Protein AF-A0A2Z5X391-F1 (afdb_monomer)

pLDDT: mean 75.84, std 13.21, range [52.12, 92.81]

Nearest PDB structures (foldseek):
  6vqc-assembly1_f  TM=5.090E-01  e=2.985E+00  Rattus norvegicus

Secondary structure (DSSP, 8-state):
-HHHHHHHHHHHHHHHHHHHHHHHHHHHHHHHHTS-TTS--SS---TT---HHHHHHHHHHHHHHHHHHHHHHHHHHHHT-

Solvent-accessible surface area (backbone atoms only — not comparable to full-atom values): 4607 Å² total; per-residue (Å²): 113,74,67,59,57,50,55,50,49,54,49,52,21,51,51,29,36,54,51,17,52,52,46,48,53,51,48,51,51,24,64,74,67,52,47,59,89,91,54,92,67,97,62,89,62,65,81,85,73,73,54,71,67,55,58,52,52,50,51,52,48,53,52,52,22,50,49,30,35,52,51,13,52,52,46,50,58,63,72,76,110

Foldseek 3Di:
DVVVVLVVLLVQLVVLLVVLVVLVVQLVVCLVQVHRPPDDDPDRDDNPDNDPVSVVVSVVSNVSSVVSNVSSVVSVVVSVD

Mean predicted aligned error: 9.37 Å

Structure (mmCIF, N/CA/C/O backbone):
data_AF-A0A2Z5X391-F1
#
_entry.id   AF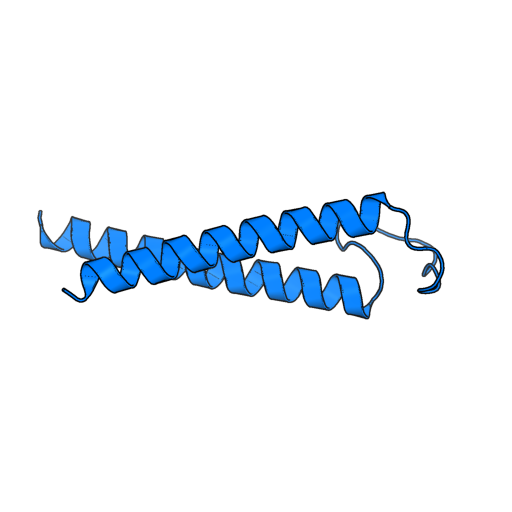-A0A2Z5X391-F1
#
loop_
_atom_site.group_PDB
_atom_site.id
_atom_site.type_symbol
_atom_site.label_atom_id
_atom_site.label_alt_id
_atom_site.label_comp_id
_atom_site.label_asym_id
_atom_site.label_entity_id
_atom_site.label_seq_id
_atom_site.pdbx_PDB_ins_code
_atom_site.Cartn_x
_atom_site.Cartn_y
_atom_site.Cartn_z
_atom_s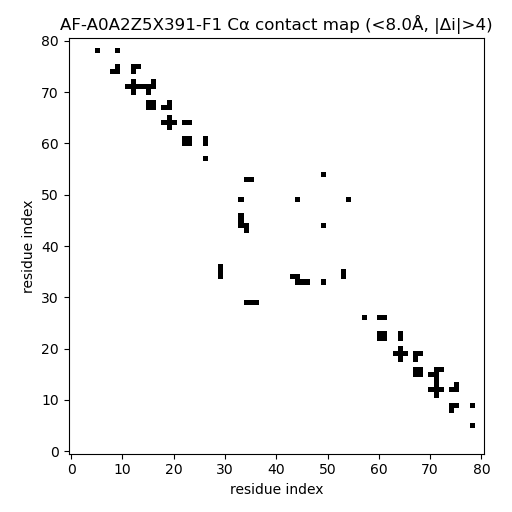ite.occupancy
_atom_site.B_iso_or_equiv
_atom_site.auth_seq_id
_atom_site.auth_comp_id
_atom_site.auth_asym_id
_atom_site.auth_atom_id
_atom_site.pdbx_PDB_model_num
ATOM 1 N N . MET A 1 1 ? -7.031 -0.003 34.584 1.00 53.06 1 MET A N 1
ATOM 2 C CA . MET A 1 1 ? -6.817 -1.112 33.629 1.00 53.06 1 MET A CA 1
ATOM 3 C C . MET A 1 1 ? -7.704 -1.030 32.389 1.00 53.06 1 MET A C 1
ATOM 5 O O . MET A 1 1 ? -7.142 -1.001 31.311 1.00 53.06 1 MET A O 1
ATOM 9 N N . LEU A 1 2 ? -9.038 -0.906 32.477 1.00 60.09 2 LEU A N 1
ATOM 10 C CA . LEU A 1 2 ? -9.899 -0.833 31.271 1.00 60.09 2 LEU A CA 1
ATOM 11 C C . LEU A 1 2 ? -9.695 0.422 30.388 1.00 60.09 2 LEU A C 1
ATOM 13 O O . LEU A 1 2 ? -9.790 0.333 29.168 1.00 60.09 2 LEU A O 1
ATOM 17 N N . LYS A 1 3 ? -9.390 1.586 30.985 1.00 58.06 3 LYS A N 1
ATOM 18 C CA . LYS A 1 3 ? -9.149 2.842 30.241 1.00 58.06 3 LYS A CA 1
ATOM 19 C C . LYS A 1 3 ? -7.848 2.828 29.430 1.00 58.06 3 LYS A C 1
ATOM 21 O O . LYS A 1 3 ? -7.819 3.368 28.328 1.00 58.06 3 LYS A O 1
ATOM 26 N N . ASP A 1 4 ? -6.800 2.195 29.952 1.00 65.25 4 ASP A N 1
ATOM 27 C CA . ASP A 1 4 ? -5.487 2.151 29.297 1.00 65.25 4 ASP A CA 1
ATOM 28 C C . ASP A 1 4 ? -5.516 1.251 28.056 1.00 65.25 4 ASP A C 1
ATOM 30 O O . ASP A 1 4 ? -4.980 1.618 27.011 1.00 65.25 4 ASP A O 1
ATOM 34 N N . ASP A 1 5 ? -6.228 0.122 28.128 1.00 64.94 5 ASP A N 1
ATOM 35 C CA . ASP A 1 5 ? -6.418 -0.775 26.984 1.00 64.94 5 ASP A CA 1
ATOM 36 C C . ASP A 1 5 ? -7.271 -0.148 25.872 1.00 64.94 5 ASP A C 1
ATOM 38 O O . ASP A 1 5 ? -6.982 -0.357 24.692 1.00 64.94 5 ASP A O 1
ATOM 42 N N . MET A 1 6 ? -8.287 0.651 26.219 1.00 60.84 6 MET A N 1
ATOM 43 C CA . MET A 1 6 ? -9.065 1.417 25.236 1.00 60.84 6 MET A CA 1
ATOM 44 C C . MET A 1 6 ? -8.222 2.500 24.560 1.00 60.84 6 MET A C 1
ATOM 46 O O . MET A 1 6 ? -8.182 2.565 23.335 1.00 60.84 6 MET A O 1
ATOM 50 N N . ASN A 1 7 ? -7.481 3.303 25.329 1.00 64.94 7 ASN A N 1
ATOM 51 C CA . ASN A 1 7 ? -6.605 4.332 24.760 1.00 64.94 7 ASN A CA 1
ATOM 52 C C . ASN A 1 7 ? -5.520 3.726 23.856 1.00 64.94 7 ASN A C 1
ATOM 54 O O . ASN A 1 7 ? -5.175 4.299 22.820 1.00 64.94 7 ASN A O 1
ATOM 58 N N . ARG A 1 8 ? -5.013 2.536 24.203 1.00 65.31 8 ARG A N 1
ATOM 59 C CA . ARG A 1 8 ? -4.043 1.812 23.378 1.00 65.31 8 ARG A CA 1
ATOM 60 C C . ARG A 1 8 ? -4.649 1.328 22.059 1.00 65.31 8 ARG A C 1
ATOM 62 O O . ARG A 1 8 ? -3.981 1.422 21.033 1.00 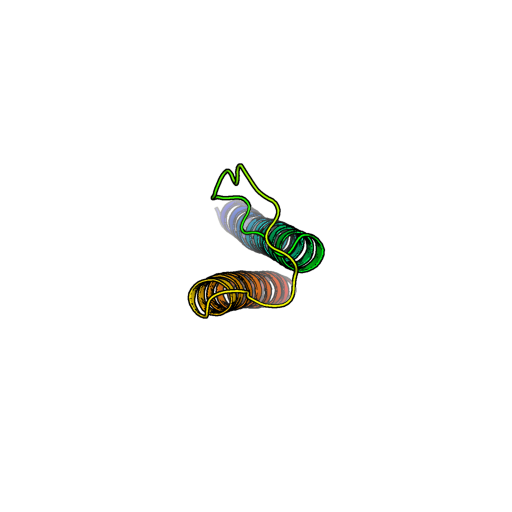65.31 8 ARG A O 1
ATOM 69 N 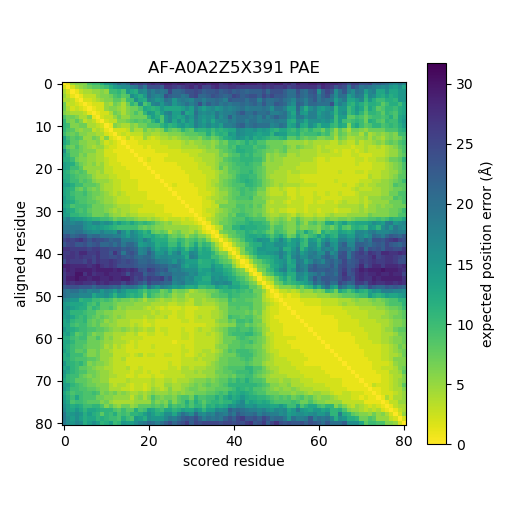N . LYS A 1 9 ? -5.885 0.821 22.054 1.00 60.41 9 LYS A N 1
ATOM 70 C CA . LYS A 1 9 ? -6.549 0.325 20.834 1.00 60.41 9 LYS A CA 1
ATOM 71 C C . LYS A 1 9 ? -6.980 1.454 19.881 1.00 60.41 9 LYS A C 1
ATOM 73 O O . LYS A 1 9 ? -6.757 1.309 18.674 1.00 60.41 9 LYS A O 1
ATOM 78 N N . ILE A 1 10 ? -7.425 2.599 20.408 1.00 64.50 10 ILE A N 1
ATOM 79 C CA . ILE A 1 10 ? -7.679 3.823 19.623 1.00 64.50 10 ILE A CA 1
ATOM 80 C C . ILE A 1 10 ? -6.375 4.304 18.983 1.00 64.50 10 ILE A C 1
ATOM 82 O O . ILE A 1 10 ? -6.327 4.593 17.786 1.00 64.50 10 ILE A O 1
ATOM 86 N N . GLY A 1 11 ? -5.288 4.320 19.764 1.00 71.00 11 GLY A N 1
ATOM 87 C CA . GLY A 1 11 ? -3.957 4.656 19.269 1.00 71.00 11 GLY A CA 1
ATOM 88 C C . GLY A 1 11 ? -3.532 3.747 18.115 1.00 71.00 11 GLY A C 1
ATOM 89 O O . GLY A 1 11 ? -3.179 4.237 17.046 1.00 71.00 11 GLY A O 1
ATOM 90 N N . VAL A 1 12 ? -3.617 2.425 18.289 1.00 76.19 12 VAL A N 1
ATOM 91 C CA . VAL A 1 12 ? -3.229 1.445 17.257 1.00 76.19 12 VAL A CA 1
ATOM 92 C C . VAL A 1 12 ? -4.068 1.595 15.982 1.00 76.19 12 VAL A C 1
ATOM 94 O O . VAL A 1 12 ? -3.502 1.604 14.889 1.00 76.19 12 VAL A O 1
ATOM 97 N N . SER A 1 13 ? -5.387 1.771 16.101 1.00 78.81 13 SER A N 1
ATOM 98 C CA . SER A 1 13 ? -6.287 1.943 14.948 1.00 78.81 13 SER A CA 1
ATOM 99 C C . SER A 1 13 ? -6.017 3.254 14.194 1.00 78.81 13 SER A C 1
ATOM 101 O O . SER A 1 13 ? -6.013 3.279 12.962 1.00 78.81 13 SER A O 1
ATOM 103 N N . GLY A 1 14 ? -5.717 4.338 14.918 1.00 79.06 14 GLY A N 1
ATOM 104 C CA . GLY A 1 14 ? -5.297 5.615 14.334 1.00 79.06 14 GLY A CA 1
ATOM 105 C C . GLY A 1 14 ? -3.960 5.518 13.590 1.00 79.06 14 GLY A C 1
ATOM 106 O O . GLY A 1 14 ? -3.846 5.991 12.459 1.00 79.06 14 GLY A O 1
ATOM 107 N N . TRP A 1 15 ? -2.967 4.832 14.165 1.00 84.75 15 TRP A N 1
ATOM 108 C CA . TRP A 1 15 ? -1.675 4.595 13.508 1.00 84.75 15 TRP A CA 1
ATOM 109 C C . TRP A 1 15 ? -1.801 3.746 12.237 1.00 84.75 15 TRP A C 1
ATOM 111 O O . TRP A 1 15 ? -1.091 3.997 11.263 1.00 84.75 15 TRP A O 1
ATOM 121 N N . GLN A 1 16 ? -2.730 2.786 12.204 1.00 84.19 16 GLN A N 1
ATOM 122 C CA . GLN A 1 16 ? -3.021 2.002 10.999 1.00 84.19 16 GLN A CA 1
ATOM 123 C C . GLN A 1 16 ? -3.593 2.868 9.868 1.00 84.19 16 GLN A C 1
ATOM 125 O O . GLN A 1 16 ? -3.206 2.687 8.714 1.00 84.19 16 GLN A O 1
ATOM 130 N N . LEU A 1 17 ? -4.446 3.848 10.187 1.00 85.81 17 LEU A N 1
ATOM 131 C CA . LEU A 1 17 ? -4.976 4.790 9.195 1.00 85.81 17 LEU A CA 1
ATOM 132 C C . LEU A 1 17 ? -3.906 5.735 8.662 1.00 85.81 17 LEU A C 1
ATOM 134 O O . LEU A 1 17 ? -3.811 5.925 7.452 1.00 85.81 17 LEU A O 1
ATOM 138 N N . ILE A 1 18 ? -3.066 6.278 9.546 1.00 87.38 18 ILE A N 1
ATOM 139 C CA . ILE A 1 18 ? -1.926 7.111 9.144 1.00 87.38 18 ILE A CA 1
ATOM 140 C C . ILE A 1 18 ? -0.995 6.311 8.221 1.00 87.38 18 ILE A C 1
ATOM 142 O O . ILE A 1 18 ? -0.620 6.793 7.153 1.00 87.38 18 ILE A O 1
ATOM 146 N N . GLY A 1 19 ? -0.688 5.060 8.581 1.00 86.25 19 GLY A N 1
ATOM 147 C CA . GLY A 1 19 ? 0.101 4.155 7.746 1.00 86.25 19 GLY A CA 1
ATOM 148 C C . GLY A 1 19 ? -0.523 3.920 6.367 1.00 86.25 19 GLY A C 1
ATOM 149 O O . GLY A 1 19 ? 0.176 4.007 5.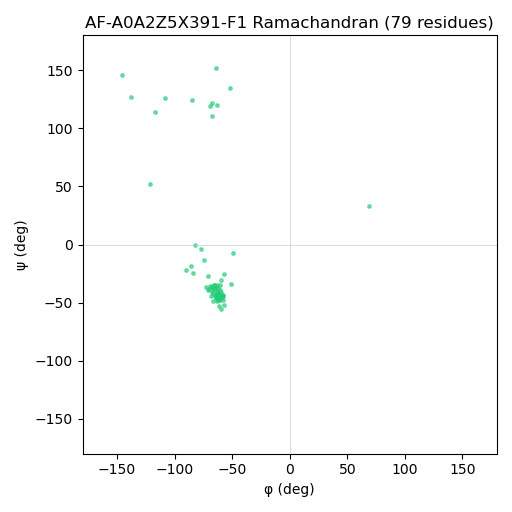359 1.00 86.25 19 GLY A O 1
ATOM 150 N N . ALA A 1 20 ? -1.838 3.694 6.296 1.00 89.44 20 ALA A N 1
ATOM 151 C CA . ALA A 1 20 ? -2.546 3.527 5.028 1.00 89.44 20 ALA A CA 1
ATOM 152 C C . ALA A 1 20 ? -2.438 4.770 4.128 1.00 89.44 20 ALA A C 1
ATOM 154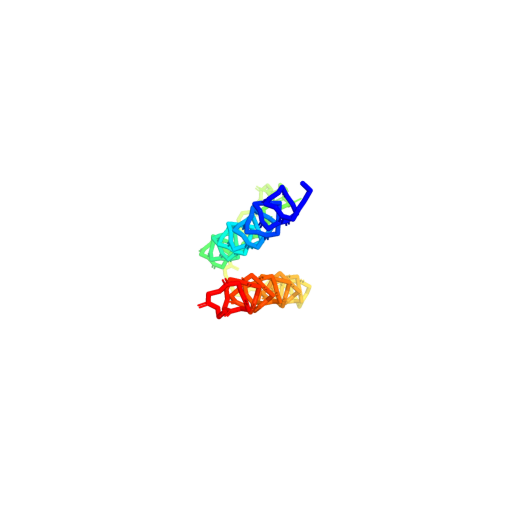 O O . ALA A 1 20 ? -2.136 4.639 2.942 1.00 89.44 20 ALA A O 1
ATOM 155 N N . VAL A 1 21 ? -2.628 5.972 4.688 1.00 90.69 21 VAL A N 1
ATOM 156 C CA . VAL A 1 21 ? -2.515 7.243 3.948 1.00 90.69 21 VAL A CA 1
ATOM 157 C C . VAL A 1 21 ? -1.110 7.426 3.376 1.00 90.69 21 VAL A C 1
ATOM 159 O O . VAL A 1 21 ? -0.970 7.779 2.205 1.00 90.69 21 VAL A O 1
ATOM 162 N N . ILE A 1 22 ? -0.070 7.136 4.162 1.00 90.44 22 ILE A N 1
ATOM 163 C CA . ILE A 1 22 ? 1.323 7.228 3.703 1.00 90.44 22 ILE A CA 1
ATOM 164 C C . ILE A 1 22 ? 1.570 6.264 2.538 1.00 90.44 22 ILE A C 1
ATOM 166 O O . ILE A 1 22 ? 2.121 6.670 1.515 1.00 90.44 22 ILE A O 1
ATOM 170 N N . ILE A 1 23 ? 1.134 5.004 2.655 1.00 89.31 23 ILE A N 1
ATOM 171 C CA . ILE A 1 23 ? 1.334 4.006 1.595 1.00 89.31 23 ILE A CA 1
ATOM 172 C C . ILE A 1 23 ? 0.592 4.419 0.316 1.00 89.31 23 ILE A C 1
ATOM 174 O O . ILE A 1 23 ? 1.171 4.336 -0.767 1.00 89.31 23 ILE A O 1
ATOM 178 N N . PHE A 1 24 ? -0.644 4.921 0.418 1.00 89.94 24 PHE A N 1
ATOM 179 C CA . PHE A 1 24 ? -1.370 5.453 -0.740 1.00 89.94 24 PHE A CA 1
ATOM 180 C C . PHE A 1 24 ? -0.659 6.651 -1.375 1.00 89.94 24 PHE A C 1
ATOM 182 O O . PHE A 1 24 ? -0.546 6.704 -2.598 1.00 89.94 24 PHE A O 1
ATOM 189 N N . GLY A 1 25 ? -0.135 7.578 -0.569 1.00 89.44 25 GLY A N 1
ATOM 190 C CA . GLY A 1 25 ? 0.646 8.711 -1.065 1.00 89.44 25 GLY A CA 1
ATOM 191 C C . GLY A 1 25 ? 1.875 8.267 -1.862 1.00 89.44 25 GLY A C 1
ATOM 192 O O . GLY A 1 25 ? 2.115 8.774 -2.957 1.00 89.44 25 GLY A O 1
ATOM 193 N N . VAL A 1 26 ? 2.603 7.261 -1.365 1.00 88.12 26 VAL A N 1
ATOM 194 C CA . VAL A 1 26 ? 3.742 6.663 -2.081 1.00 88.12 26 VAL A CA 1
ATOM 195 C C . VAL A 1 26 ? 3.294 6.025 -3.395 1.00 88.12 26 VAL A C 1
ATOM 197 O O . VAL A 1 26 ? 3.924 6.263 -4.418 1.00 88.12 26 VAL A O 1
ATOM 200 N N . VAL A 1 27 ? 2.197 5.262 -3.407 1.00 89.19 27 VAL A N 1
ATOM 201 C CA . VAL A 1 27 ? 1.671 4.650 -4.641 1.00 89.19 27 VAL A CA 1
ATOM 202 C C . VAL A 1 27 ? 1.314 5.707 -5.687 1.00 89.19 27 VAL A C 1
ATOM 204 O O . VAL A 1 27 ? 1.682 5.565 -6.850 1.00 89.19 27 VAL A O 1
ATOM 207 N N . ILE A 1 28 ? 0.626 6.781 -5.288 1.00 87.44 28 ILE A N 1
ATOM 208 C CA . ILE A 1 28 ? 0.259 7.877 -6.197 1.00 87.44 28 ILE A CA 1
ATOM 209 C C . ILE A 1 28 ? 1.518 8.529 -6.774 1.00 87.44 28 ILE A C 1
ATOM 211 O O . ILE A 1 28 ? 1.602 8.734 -7.983 1.00 87.44 28 ILE A O 1
ATOM 215 N N . TYR A 1 29 ? 2.517 8.799 -5.934 1.00 85.12 29 TYR A N 1
ATOM 216 C CA . TYR A 1 29 ? 3.799 9.346 -6.369 1.00 85.12 29 TYR A CA 1
ATOM 217 C C . TYR A 1 29 ? 4.508 8.429 -7.382 1.00 85.12 29 TYR A C 1
ATOM 219 O O . TYR A 1 29 ? 4.946 8.893 -8.436 1.00 85.12 29 TYR A O 1
ATOM 227 N N . GLU A 1 30 ? 4.550 7.119 -7.117 1.00 81.69 30 GLU A N 1
ATOM 228 C CA . GLU A 1 30 ? 5.142 6.123 -8.019 1.00 81.69 30 GLU A CA 1
ATOM 229 C C . GLU A 1 30 ? 4.418 6.045 -9.367 1.00 81.69 30 GLU A C 1
ATOM 231 O O . GLU A 1 30 ? 5.065 5.915 -10.405 1.00 81.69 30 GLU A O 1
ATOM 236 N N . LEU A 1 31 ? 3.089 6.188 -9.378 1.00 82.56 31 LEU A N 1
ATOM 237 C CA . LEU A 1 31 ? 2.289 6.253 -10.604 1.00 82.56 31 LEU A CA 1
ATOM 238 C C . LEU A 1 31 ? 2.515 7.557 -11.383 1.00 82.56 31 LEU A C 1
ATOM 240 O O . LEU A 1 31 ? 2.566 7.535 -12.613 1.00 82.56 31 LEU A O 1
ATOM 244 N N . MET A 1 32 ? 2.673 8.692 -10.693 1.00 81.00 32 MET A N 1
ATOM 245 C CA . MET A 1 32 ? 2.933 9.987 -11.334 1.00 81.00 32 MET A CA 1
ATOM 246 C C . MET A 1 32 ? 4.304 10.025 -12.010 1.00 81.00 32 MET A C 1
ATOM 248 O O . MET A 1 32 ? 4.431 10.541 -13.125 1.00 81.00 32 MET A O 1
ATOM 252 N N . ILE A 1 33 ? 5.321 9.473 -11.351 1.00 77.88 33 ILE A N 1
ATOM 253 C CA . ILE A 1 33 ? 6.693 9.442 -11.866 1.00 77.88 33 ILE A CA 1
ATOM 254 C C . ILE A 1 33 ? 6.906 8.257 -12.814 1.00 77.88 33 ILE A C 1
ATOM 256 O O . ILE A 1 33 ? 7.750 8.328 -13.702 1.00 77.88 33 ILE A O 1
ATOM 260 N N . GLY A 1 34 ? 6.108 7.193 -12.687 1.00 70.62 34 GLY A N 1
ATOM 261 C CA . GLY A 1 34 ? 6.332 5.943 -13.410 1.00 70.62 34 GLY A CA 1
ATOM 262 C C . GLY A 1 34 ? 7.584 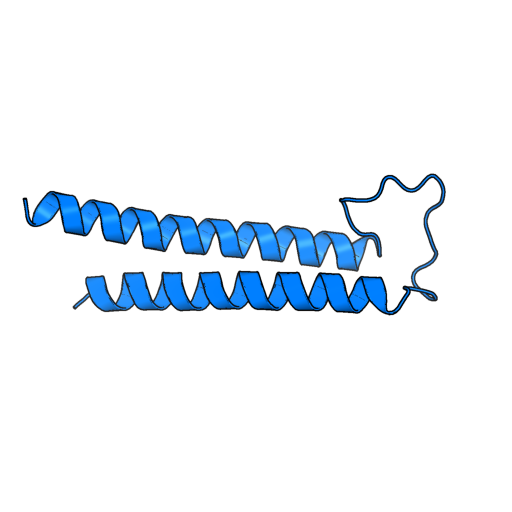5.223 -12.909 1.00 70.62 34 GLY A C 1
ATOM 263 O O . GLY A 1 34 ? 8.311 4.618 -13.689 1.00 70.62 34 GLY A O 1
ATOM 264 N N . GLN A 1 35 ? 7.911 5.336 -11.624 1.00 70.62 35 GLN A N 1
ATOM 265 C CA . GLN A 1 35 ? 9.097 4.703 -11.046 1.00 70.62 35 GLN A CA 1
ATOM 266 C C . GLN A 1 35 ? 8.808 4.263 -9.617 1.00 70.62 35 GLN A C 1
ATOM 268 O O . GLN A 1 35 ? 8.072 4.928 -8.896 1.00 70.62 35 GLN A O 1
ATOM 273 N N . ILE A 1 36 ? 9.410 3.148 -9.198 1.00 70.50 36 ILE A N 1
ATOM 274 C CA . ILE A 1 36 ? 9.336 2.670 -7.813 1.00 70.50 36 ILE A CA 1
ATOM 275 C C . ILE A 1 36 ? 10.424 3.368 -6.999 1.00 70.50 36 ILE A C 1
ATOM 277 O O . ILE A 1 36 ? 11.604 3.237 -7.323 1.00 70.50 36 ILE A O 1
ATOM 281 N N . VAL A 1 37 ? 10.043 4.032 -5.904 1.00 65.31 37 VAL A N 1
ATOM 282 C CA . VAL A 1 37 ? 10.945 4.845 -5.057 1.00 65.31 37 VAL A CA 1
ATOM 283 C C . VAL A 1 37 ? 12.133 4.034 -4.513 1.00 65.31 37 VAL A C 1
ATOM 285 O O . VAL A 1 37 ? 13.201 4.577 -4.257 1.00 65.31 37 VAL A O 1
ATOM 288 N N . ALA A 1 38 ? 11.981 2.713 -4.385 1.00 60.28 38 ALA A N 1
ATOM 289 C CA . ALA A 1 38 ? 13.021 1.811 -3.891 1.00 60.28 38 ALA A CA 1
ATOM 290 C C . ALA A 1 38 ? 14.136 1.475 -4.908 1.00 60.28 38 ALA A C 1
ATOM 292 O O . ALA A 1 38 ? 15.070 0.759 -4.551 1.00 60.28 38 ALA A O 1
ATOM 293 N N . LYS A 1 39 ? 14.061 1.943 -6.163 1.00 58.34 39 LYS A N 1
ATOM 294 C CA . LYS A 1 39 ? 15.135 1.756 -7.150 1.00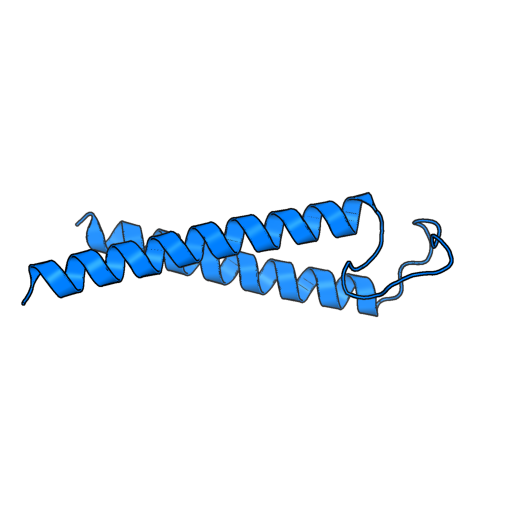 58.34 39 LYS A CA 1
ATOM 295 C C . LYS A 1 39 ? 15.711 3.109 -7.577 1.00 58.34 39 LYS A C 1
ATOM 297 O O . LYS A 1 39 ? 15.011 3.851 -8.263 1.00 58.34 39 LYS A O 1
ATOM 302 N N . PRO A 1 40 ? 16.982 3.422 -7.261 1.00 52.12 40 PRO A N 1
ATOM 303 C CA . PRO A 1 40 ? 17.657 4.535 -7.912 1.00 52.12 40 PRO A CA 1
ATOM 304 C C . PRO A 1 40 ? 17.764 4.210 -9.406 1.00 52.12 40 PRO A C 1
ATOM 306 O O . PRO A 1 40 ? 18.331 3.183 -9.783 1.00 52.12 40 PRO A O 1
ATOM 309 N N . GLN A 1 41 ? 17.176 5.043 -10.263 1.00 55.19 41 GLN A N 1
ATOM 310 C CA . GLN A 1 41 ? 17.321 4.911 -11.710 1.00 55.19 41 GLN A CA 1
ATOM 311 C C . GLN A 1 41 ? 18.210 6.028 -12.248 1.00 55.19 41 GLN A C 1
ATOM 313 O O . GLN A 1 41 ? 17.942 7.205 -12.034 1.00 55.19 41 GLN A O 1
ATOM 318 N N . SER A 1 42 ? 19.255 5.637 -12.977 1.00 56.81 42 SER A N 1
ATOM 319 C CA . SER A 1 42 ? 20.136 6.530 -13.736 1.00 56.81 42 SER A CA 1
ATOM 320 C C . SER A 1 42 ? 19.488 7.074 -15.014 1.00 56.81 42 SER A C 1
ATOM 322 O O . SER A 1 42 ? 20.012 8.019 -15.590 1.00 56.81 42 SER A O 1
ATOM 324 N N . ASN A 1 43 ? 18.358 6.500 -15.447 1.00 55.53 43 ASN A N 1
ATOM 325 C CA . ASN A 1 43 ? 17.603 6.934 -16.618 1.00 55.53 43 ASN A CA 1
ATOM 326 C C . ASN A 1 43 ? 16.094 6.919 -16.319 1.00 55.53 43 ASN A C 1
ATOM 328 O O . ASN A 1 43 ? 15.580 5.878 -15.894 1.00 55.53 43 ASN A O 1
ATOM 332 N N . PRO A 1 44 ? 15.366 8.025 -16.551 1.00 54.91 44 PRO A N 1
ATOM 333 C CA . PRO A 1 44 ? 13.914 8.039 -16.458 1.00 54.91 44 PRO A CA 1
ATOM 334 C C . PRO A 1 44 ? 13.327 7.175 -17.579 1.00 54.91 44 PRO A C 1
ATOM 336 O O . PRO A 1 44 ? 13.420 7.517 -18.756 1.00 54.91 44 PRO A O 1
ATOM 339 N N . ILE A 1 45 ? 12.750 6.027 -17.217 1.00 54.91 45 ILE A N 1
ATOM 340 C CA . ILE A 1 45 ? 12.022 5.178 -18.163 1.00 54.91 45 ILE A CA 1
ATOM 341 C C . ILE A 1 45 ? 10.743 5.924 -18.555 1.00 54.91 45 ILE A C 1
ATOM 343 O O . ILE A 1 45 ? 9.908 6.250 -17.712 1.00 54.91 45 ILE A O 1
ATOM 347 N N . THR A 1 46 ? 10.597 6.214 -19.845 1.00 53.75 46 THR A N 1
ATOM 348 C CA . THR A 1 46 ? 9.374 6.739 -20.456 1.00 53.75 46 THR A CA 1
ATOM 349 C C . THR A 1 46 ? 8.178 5.857 -20.079 1.00 53.75 46 THR A C 1
ATOM 351 O O . THR A 1 46 ? 8.256 4.635 -20.154 1.00 53.75 46 THR A O 1
ATOM 354 N N . ARG A 1 47 ? 7.052 6.477 -19.686 1.00 54.97 47 ARG A N 1
ATOM 355 C CA . ARG A 1 47 ? 5.825 5.857 -19.120 1.00 54.97 47 ARG A CA 1
ATOM 356 C C . ARG A 1 47 ? 5.221 4.655 -19.884 1.00 54.97 47 ARG A C 1
ATOM 358 O O . ARG A 1 47 ? 4.275 4.060 -19.382 1.00 54.97 47 ARG A O 1
ATOM 365 N N . VAL A 1 48 ? 5.717 4.322 -21.072 1.00 57.44 48 VAL A N 1
ATOM 366 C CA . VAL A 1 48 ? 5.100 3.386 -22.024 1.00 57.44 48 VAL A CA 1
ATOM 367 C C . VAL A 1 48 ? 5.555 1.928 -21.824 1.00 57.44 48 VAL A C 1
ATOM 369 O O . VAL A 1 48 ? 4.776 1.033 -22.122 1.00 57.44 48 VAL A O 1
ATOM 372 N N . ASP A 1 49 ? 6.712 1.669 -21.198 1.00 63.25 49 ASP A N 1
ATOM 373 C CA . ASP A 1 49 ? 7.247 0.305 -20.990 1.00 63.25 49 ASP A CA 1
ATOM 374 C C . ASP A 1 49 ? 7.471 -0.028 -19.504 1.00 63.25 49 ASP A C 1
ATOM 376 O O . ASP A 1 49 ? 8.553 -0.434 -19.071 1.00 63.25 49 ASP A O 1
ATOM 380 N N . GLN A 1 50 ? 6.442 0.164 -18.674 1.00 68.75 50 GLN A N 1
ATOM 381 C CA . GLN A 1 50 ? 6.492 -0.306 -17.286 1.00 68.75 50 GLN A CA 1
ATOM 382 C C . GLN A 1 50 ? 6.499 -1.847 -17.271 1.00 68.75 50 GLN A C 1
ATOM 384 O O . GLN A 1 50 ? 5.547 -2.457 -17.769 1.00 68.75 50 GLN A O 1
ATOM 389 N N . PRO A 1 51 ? 7.513 -2.512 -16.684 1.00 78.62 51 PRO A N 1
ATOM 390 C CA . PRO A 1 51 ? 7.535 -3.968 -16.616 1.00 78.62 51 PRO A CA 1
ATOM 391 C C . PRO A 1 51 ? 6.368 -4.479 -15.762 1.00 78.62 51 PRO A C 1
ATOM 393 O O . PRO A 1 51 ? 5.947 -3.814 -14.820 1.00 78.62 51 PRO A O 1
ATOM 396 N N . VAL A 1 52 ? 5.877 -5.697 -16.016 1.00 82.50 52 VAL A N 1
ATOM 397 C CA . VAL A 1 52 ? 4.790 -6.319 -15.222 1.00 82.50 52 VAL A CA 1
ATOM 398 C C . VAL A 1 52 ? 5.084 -6.278 -13.714 1.00 82.50 52 VAL A C 1
ATOM 400 O O . VAL A 1 52 ? 4.185 -6.076 -12.901 1.00 82.50 52 VAL A O 1
ATOM 403 N N . SER A 1 53 ? 6.359 -6.385 -13.333 1.00 81.56 53 SER A N 1
ATOM 404 C CA . SER A 1 53 ? 6.810 -6.274 -11.944 1.00 81.56 53 SER A CA 1
ATOM 405 C C . SER A 1 53 ? 6.482 -4.927 -11.289 1.00 81.56 53 SER A C 1
ATOM 407 O O . SER A 1 53 ? 6.219 -4.905 -10.089 1.00 81.56 53 SER A O 1
ATOM 409 N N . PHE A 1 54 ? 6.435 -3.825 -12.046 1.00 83.25 54 PHE A N 1
ATOM 410 C CA . PHE A 1 54 ? 5.980 -2.528 -11.543 1.00 83.25 54 PHE A CA 1
ATOM 411 C C . PHE A 1 54 ? 4.528 -2.602 -11.069 1.00 83.25 54 PHE A C 1
ATOM 413 O O . PHE A 1 54 ? 4.229 -2.294 -9.916 1.00 83.25 54 PHE A O 1
ATOM 420 N N . TRP A 1 55 ? 3.640 -3.092 -11.934 1.00 83.94 55 TRP A N 1
ATOM 421 C CA . TRP A 1 55 ? 2.211 -3.205 -11.646 1.00 83.94 55 TRP A CA 1
ATOM 422 C C . TRP A 1 55 ? 1.918 -4.173 -10.501 1.00 83.94 55 TRP A C 1
ATOM 424 O O . TRP A 1 55 ? 1.054 -3.897 -9.670 1.00 83.94 55 TRP A O 1
ATOM 434 N N . VAL A 1 56 ? 2.678 -5.266 -10.402 1.00 88.69 56 VAL A N 1
ATOM 435 C CA . VAL A 1 56 ? 2.587 -6.202 -9.272 1.00 88.69 56 VAL A CA 1
ATOM 436 C C . VAL A 1 56 ? 2.954 -5.510 -7.955 1.00 88.69 56 VAL A C 1
ATOM 438 O O . VAL A 1 56 ? 2.227 -5.641 -6.971 1.00 88.69 56 VAL A O 1
ATOM 441 N N . ILE A 1 57 ? 4.041 -4.732 -7.925 1.00 87.69 57 ILE A N 1
ATOM 442 C CA . ILE A 1 57 ? 4.472 -4.008 -6.719 1.00 87.69 57 ILE A CA 1
ATOM 443 C C . ILE A 1 57 ? 3.437 -2.953 -6.312 1.00 87.69 57 ILE A C 1
ATOM 445 O O . ILE A 1 57 ? 3.081 -2.872 -5.134 1.00 87.69 57 ILE A O 1
ATOM 449 N N . VAL A 1 58 ? 2.913 -2.188 -7.274 1.00 88.06 58 VAL A N 1
ATOM 450 C CA . VAL A 1 58 ? 1.821 -1.235 -7.031 1.00 88.06 58 VAL A CA 1
ATOM 451 C C . VAL A 1 58 ? 0.599 -1.956 -6.453 1.00 88.06 58 VAL A C 1
ATOM 453 O O . VAL A 1 58 ? 0.079 -1.538 -5.419 1.00 88.06 58 VAL A O 1
ATOM 456 N N . GLY A 1 59 ? 0.183 -3.079 -7.045 1.00 89.00 59 GLY A N 1
ATOM 457 C CA . GLY A 1 59 ? -0.964 -3.863 -6.577 1.00 89.00 59 GLY A CA 1
ATOM 458 C C . GLY A 1 59 ? -0.814 -4.371 -5.138 1.00 89.00 59 GLY A C 1
ATOM 459 O O . GLY A 1 59 ? -1.756 -4.277 -4.346 1.00 89.00 59 GLY A O 1
ATOM 460 N N . ILE A 1 60 ? 0.380 -4.834 -4.754 1.00 92.00 60 ILE A N 1
ATOM 461 C CA . ILE A 1 60 ? 0.671 -5.250 -3.372 1.00 92.00 60 ILE A CA 1
ATOM 462 C C . ILE A 1 60 ? 0.521 -4.066 -2.412 1.00 92.00 60 ILE A C 1
ATOM 464 O O . ILE A 1 60 ? -0.162 -4.186 -1.394 1.00 92.00 60 ILE A O 1
ATOM 468 N N . LYS A 1 61 ? 1.107 -2.907 -2.736 1.00 89.12 61 LYS A N 1
ATOM 469 C CA . LYS A 1 61 ? 1.025 -1.714 -1.879 1.00 89.12 61 LYS A CA 1
ATOM 470 C C . LYS A 1 61 ? -0.413 -1.236 -1.699 1.00 89.12 61 LYS A C 1
ATOM 472 O O . LYS A 1 61 ? -0.817 -0.954 -0.573 1.00 89.12 61 LYS A O 1
ATOM 477 N N . VAL A 1 62 ? -1.197 -1.210 -2.777 1.00 91.81 62 VAL A N 1
ATOM 478 C CA . VAL A 1 62 ? -2.629 -0.871 -2.736 1.00 91.81 62 VAL A CA 1
ATOM 479 C C . VAL A 1 62 ? -3.395 -1.843 -1.837 1.00 91.81 62 VAL A C 1
ATOM 481 O O . VAL A 1 62 ? -4.204 -1.413 -1.014 1.00 91.81 62 VAL A O 1
ATOM 484 N N . THR A 1 63 ? -3.116 -3.144 -1.939 1.00 92.81 63 THR A N 1
ATOM 485 C CA . THR A 1 63 ? -3.764 -4.177 -1.115 1.00 92.81 63 THR A CA 1
ATOM 486 C C . THR A 1 63 ? -3.439 -3.999 0.370 1.00 92.81 63 THR A C 1
ATOM 488 O O . THR A 1 63 ? -4.342 -4.026 1.212 1.00 92.81 63 THR A O 1
ATOM 491 N N . VAL A 1 64 ? -2.168 -3.756 0.707 1.00 90.94 64 VAL A N 1
ATOM 492 C CA . VAL A 1 64 ? -1.728 -3.509 2.089 1.00 90.94 64 VAL A CA 1
ATOM 493 C C . VAL A 1 64 ? -2.363 -2.233 2.640 1.00 90.94 64 VAL A C 1
ATOM 495 O O . VAL A 1 64 ? -2.952 -2.269 3.719 1.00 90.94 64 VAL A O 1
ATOM 498 N N . ALA A 1 65 ? -2.319 -1.129 1.889 1.00 90.62 65 ALA A N 1
ATOM 499 C CA . ALA A 1 65 ? -2.916 0.139 2.303 1.00 90.62 65 ALA A CA 1
ATOM 500 C C . ALA A 1 65 ? -4.427 0.007 2.541 1.00 90.62 65 ALA A C 1
ATOM 502 O O . ALA A 1 65 ? -4.937 0.459 3.564 1.00 90.62 65 ALA A O 1
ATOM 503 N N . SER A 1 66 ? -5.133 -0.683 1.641 1.00 89.81 66 SER A N 1
ATOM 504 C CA . SER A 1 66 ? -6.573 -0.934 1.769 1.00 89.81 66 SER A CA 1
ATOM 505 C C . SER A 1 66 ? -6.888 -1.784 2.999 1.00 89.81 66 SER A C 1
ATOM 507 O O . SER A 1 66 ? -7.815 -1.475 3.743 1.00 89.81 66 SER A O 1
ATOM 509 N N . THR A 1 67 ? -6.084 -2.815 3.267 1.00 91.69 67 THR A N 1
ATOM 510 C CA . THR A 1 67 ? -6.240 -3.663 4.457 1.00 91.69 67 THR A CA 1
ATOM 511 C C . THR A 1 67 ? -6.047 -2.853 5.739 1.00 91.69 67 THR A C 1
ATOM 513 O O . THR A 1 67 ? -6.867 -2.935 6.651 1.00 91.69 67 THR A O 1
ATOM 516 N N . PHE A 1 68 ? -5.008 -2.018 5.796 1.00 86.88 68 PHE A N 1
ATOM 517 C CA . PHE A 1 68 ? -4.745 -1.145 6.941 1.00 86.88 68 PHE A CA 1
ATOM 518 C C . PHE A 1 68 ? -5.864 -0.119 7.147 1.00 86.88 68 PHE A C 1
ATOM 520 O O . PHE A 1 68 ? -6.290 0.095 8.280 1.00 86.88 68 PHE A O 1
ATOM 527 N N . ALA A 1 69 ? -6.395 0.455 6.064 1.00 86.75 69 ALA A N 1
ATOM 528 C CA . ALA A 1 69 ? -7.526 1.372 6.131 1.00 86.75 69 ALA A CA 1
ATOM 529 C C . ALA A 1 69 ? -8.790 0.681 6.666 1.00 86.75 69 ALA A C 1
ATOM 531 O O . ALA A 1 69 ? -9.442 1.203 7.568 1.00 86.75 69 ALA A O 1
ATOM 532 N N . VAL A 1 70 ? -9.119 -0.516 6.168 1.00 89.38 70 VAL A N 1
ATOM 533 C CA . VAL A 1 70 ? -10.292 -1.282 6.622 1.00 89.38 70 VAL A CA 1
ATOM 534 C C . VAL A 1 70 ? -10.169 -1.667 8.095 1.00 89.38 70 VAL A C 1
ATOM 536 O O . VAL A 1 70 ? -11.134 -1.495 8.846 1.00 89.38 70 VAL A O 1
ATOM 539 N N . ILE A 1 71 ? -9.004 -2.160 8.529 1.00 87.06 71 ILE A N 1
ATOM 540 C CA . ILE A 1 71 ? -8.769 -2.519 9.934 1.00 87.06 71 ILE A CA 1
ATOM 541 C C . ILE A 1 71 ? -8.854 -1.271 10.814 1.00 87.06 71 ILE A C 1
ATOM 543 O O . ILE A 1 71 ? -9.571 -1.299 11.811 1.00 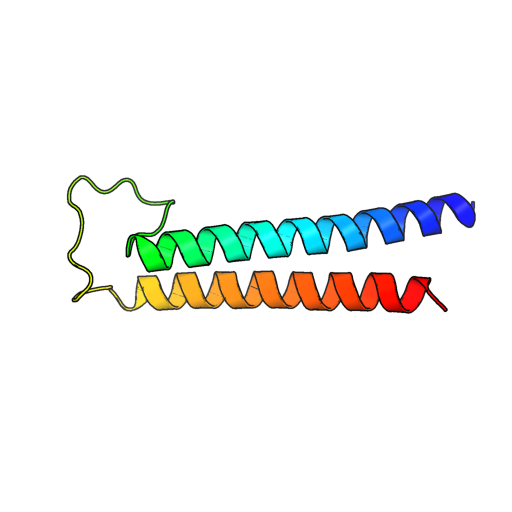87.06 71 ILE A O 1
ATOM 547 N N . GLY A 1 72 ? -8.214 -0.170 10.417 1.00 83.25 72 GLY A N 1
ATOM 548 C CA . GLY A 1 72 ? -8.247 1.084 11.163 1.00 83.25 72 GLY A CA 1
ATOM 549 C C . GLY A 1 72 ? -9.662 1.658 11.304 1.00 83.25 72 GLY A C 1
ATOM 550 O O . GLY A 1 72 ? -10.093 1.959 12.415 1.00 83.25 72 GLY A O 1
ATOM 551 N N . ILE A 1 73 ? -10.440 1.724 10.214 1.00 85.38 73 ILE A N 1
ATOM 552 C CA . ILE A 1 73 ? -11.842 2.186 10.242 1.00 85.38 73 ILE A CA 1
ATOM 553 C C . ILE A 1 73 ? -12.704 1.259 11.107 1.00 85.38 73 ILE A C 1
ATOM 555 O O . ILE A 1 73 ? -13.511 1.724 11.912 1.00 85.38 73 ILE A O 1
ATOM 559 N N . THR A 1 74 ? -12.550 -0.060 10.958 1.00 83.88 74 THR A N 1
ATOM 560 C CA . THR A 1 74 ? -13.333 -1.039 11.728 1.00 83.88 74 THR A CA 1
ATOM 561 C C . THR A 1 74 ? -12.971 -1.007 13.213 1.00 83.88 74 THR A C 1
ATOM 563 O O . THR A 1 74 ? -13.858 -1.165 14.051 1.00 83.88 74 THR A O 1
ATOM 566 N N . GLY A 1 75 ? -11.696 -0.784 13.539 1.00 77.19 75 GLY A N 1
ATOM 567 C CA . GLY A 1 75 ? -11.197 -0.585 14.898 1.00 77.19 75 GLY A CA 1
ATOM 568 C C . GLY A 1 75 ? -11.861 0.617 15.558 1.00 77.19 75 GLY A C 1
ATOM 569 O O . GLY A 1 75 ? -12.561 0.444 16.553 1.00 77.19 75 GLY A O 1
ATOM 570 N N . LEU A 1 76 ? -11.786 1.790 14.919 1.00 76.62 76 LEU A N 1
ATOM 571 C CA . LEU A 1 76 ? -12.438 3.008 15.416 1.00 76.62 76 LEU A CA 1
ATOM 572 C C . LEU A 1 76 ? -13.966 2.855 15.532 1.00 76.62 76 LEU A C 1
ATOM 574 O O . LEU A 1 76 ? -14.573 3.302 16.504 1.00 76.62 76 LEU A O 1
ATOM 578 N N . LYS A 1 77 ? -14.612 2.178 14.572 1.00 74.19 77 LYS A N 1
ATOM 579 C CA . LYS A 1 77 ? -16.066 1.940 14.598 1.00 74.19 77 LYS A CA 1
ATOM 580 C C . LYS A 1 77 ? -16.502 1.041 15.760 1.00 74.19 77 LYS A C 1
ATOM 582 O O . LYS A 1 77 ? -17.597 1.233 16.283 1.00 74.19 77 LYS A O 1
ATOM 587 N N . LYS A 1 78 ? -15.691 0.048 16.145 1.00 66.12 78 LYS A N 1
ATOM 588 C CA . LYS A 1 78 ? -15.971 -0.825 17.300 1.00 66.12 78 LYS A CA 1
ATOM 589 C C . LYS A 1 78 ? -15.806 -0.100 18.634 1.00 66.12 78 LYS A C 1
ATOM 591 O O . LYS A 1 78 ? -16.458 -0.492 19.588 1.00 66.12 78 LYS A O 1
ATOM 596 N N . GLU A 1 79 ? -14.962 0.924 18.692 1.00 59.28 79 GLU A N 1
ATOM 597 C CA . GLU A 1 79 ? -14.705 1.710 19.906 1.00 59.28 79 GLU A CA 1
ATOM 598 C C . GLU A 1 79 ? -15.708 2.848 20.123 1.00 59.28 79 GLU A C 1
ATOM 600 O O . GLU A 1 79 ? -15.843 3.343 21.236 1.00 59.28 79 GLU A O 1
ATOM 605 N N . SER A 1 80 ? -16.431 3.248 19.074 1.00 56.47 80 SER A N 1
ATOM 606 C CA . SER A 1 80 ? -17.489 4.264 19.139 1.00 56.47 80 SER A CA 1
ATOM 607 C C . SER A 1 80 ? -18.853 3.728 19.620 1.00 56.47 80 SER A C 1
ATOM 609 O O . SER A 1 80 ? -19.809 4.505 19.664 1.00 56.47 80 SER A O 1
ATOM 611 N N . LYS A 1 81 ? -18.980 2.428 19.920 1.00 52.19 81 LYS A N 1
ATOM 612 C CA . LYS A 1 81 ? -20.192 1.782 20.457 1.00 52.19 81 LYS A CA 1
ATOM 613 C C . LYS A 1 81 ? -19.996 1.408 21.917 1.00 52.19 81 LYS A C 1
ATOM 615 O O . LYS A 1 81 ? -20.995 1.517 22.657 1.00 52.19 81 LYS A O 1
#

Radius of gyration: 17.25 Å; Cα contacts (8 Å, |Δi|>4): 52; chains: 1; bounding box: 40×16×56 Å

Sequence (81 aa):
MLKDDMNRKIGVSGWQLIGAVIIFGVVIYELMIGQIVAKPQSNPITRVDQPVSFWVIVGIKVTVASTFAVIGITGLKKESK